Protein AF-A0AAQ3SHX8-F1 (afdb_monomer)

InterPro domains:
  IPR001898 Solute carrier family 13 [PF00939] (5-133)
  IPR030676 Citrate carrier CitT-related [PTHR42826] (2-133)

Structure (mmCIF, N/CA/C/O backbone):
data_AF-A0AAQ3SHX8-F1
#
_entry.id   AF-A0AAQ3SHX8-F1
#
loop_
_atom_site.group_PDB
_atom_site.id
_atom_site.type_symbol
_atom_site.label_atom_id
_atom_site.label_alt_id
_atom_site.label_comp_id
_atom_site.label_asym_id
_atom_site.label_entity_id
_atom_site.label_seq_id
_atom_site.pdbx_PDB_ins_code
_atom_site.Cartn_x
_atom_site.Cartn_y
_atom_site.Cartn_z
_atom_site.occupancy
_atom_site.B_iso_or_equiv
_atom_site.auth_seq_id
_atom_site.auth_comp_id
_atom_site.auth_asym_id
_atom_site.auth_atom_id
_atom_site.pdbx_PDB_model_num
ATOM 1 N N . ALA A 1 1 ? -2.550 -12.100 -2.145 1.00 46.62 1 ALA A N 1
ATOM 2 C CA . ALA A 1 1 ? -2.965 -11.030 -3.080 1.00 46.62 1 ALA A CA 1
ATOM 3 C C . ALA A 1 1 ? -1.951 -9.882 -3.131 1.00 46.62 1 ALA A C 1
ATOM 5 O O . ALA A 1 1 ? -1.575 -9.501 -4.230 1.00 46.62 1 ALA A O 1
ATOM 6 N N . SER A 1 2 ? -1.451 -9.387 -1.989 1.00 53.22 2 SER A N 1
ATOM 7 C CA . SER A 1 2 ? -0.476 -8.278 -1.918 1.00 53.22 2 SER A CA 1
ATOM 8 C C . SER A 1 2 ? 0.795 -8.484 -2.759 1.00 53.22 2 SER A C 1
ATOM 10 O O . SER A 1 2 ? 1.162 -7.595 -3.518 1.00 53.22 2 SER A O 1
ATOM 12 N N . GLY A 1 3 ? 1.417 -9.669 -2.712 1.00 58.00 3 GLY A N 1
ATOM 13 C CA . GLY A 1 3 ? 2.675 -9.933 -3.432 1.00 58.00 3 GLY A CA 1
ATOM 14 C C . GLY A 1 3 ? 2.595 -9.816 -4.962 1.00 58.00 3 GLY A C 1
ATOM 15 O O . GLY A 1 3 ? 3.540 -9.344 -5.587 1.00 58.00 3 GLY A O 1
ATOM 16 N N . ASN A 1 4 ? 1.458 -10.173 -5.570 1.00 61.22 4 ASN A N 1
ATOM 17 C CA . ASN A 1 4 ? 1.295 -10.105 -7.029 1.00 61.22 4 ASN A CA 1
ATOM 18 C C . ASN A 1 4 ? 1.123 -8.656 -7.507 1.00 61.22 4 ASN A C 1
ATOM 20 O O . ASN A 1 4 ? 1.691 -8.281 -8.528 1.00 61.22 4 ASN A O 1
ATOM 24 N N . SER A 1 5 ? 0.406 -7.821 -6.746 1.00 62.47 5 SER A N 1
ATOM 25 C CA . SER A 1 5 ? 0.270 -6.389 -7.045 1.00 62.47 5 SER A CA 1
ATOM 26 C C . SER A 1 5 ? 1.597 -5.641 -6.881 1.00 62.47 5 SER A C 1
ATOM 28 O O . SER A 1 5 ? 1.922 -4.784 -7.702 1.00 62.47 5 SER A O 1
ATOM 30 N N . SER A 1 6 ? 2.396 -6.001 -5.870 1.00 61.97 6 SER A N 1
ATOM 31 C CA . SER A 1 6 ? 3.725 -5.420 -5.636 1.00 61.97 6 SER A CA 1
ATOM 32 C C . SER A 1 6 ? 4.748 -5.774 -6.718 1.00 61.97 6 SER A C 1
ATOM 34 O O . SER A 1 6 ? 5.618 -4.962 -7.014 1.00 61.97 6 SER A O 1
ATOM 36 N N . ALA A 1 7 ? 4.649 -6.952 -7.339 1.00 62.31 7 ALA A N 1
ATOM 37 C CA . ALA A 1 7 ? 5.517 -7.343 -8.454 1.00 62.31 7 ALA A CA 1
ATOM 38 C C . ALA A 1 7 ? 5.126 -6.669 -9.787 1.00 62.31 7 ALA A C 1
ATOM 40 O O . ALA A 1 7 ? 5.984 -6.425 -10.638 1.00 62.31 7 ALA A O 1
ATOM 41 N N . LEU A 1 8 ? 3.835 -6.361 -9.965 1.00 71.31 8 LEU A N 1
ATOM 42 C CA . LEU A 1 8 ? 3.266 -5.852 -11.217 1.00 71.31 8 LEU A CA 1
ATOM 43 C C . LEU A 1 8 ? 3.704 -4.411 -11.522 1.00 71.31 8 LEU A C 1
ATOM 45 O O . LEU A 1 8 ? 3.983 -4.081 -12.676 1.00 71.31 8 LEU A O 1
ATOM 49 N N . PHE A 1 9 ? 3.808 -3.567 -10.494 1.00 73.19 9 PHE A N 1
ATOM 50 C CA . PHE A 1 9 ? 4.250 -2.182 -10.642 1.00 73.19 9 PHE A CA 1
ATOM 51 C C . PHE A 1 9 ? 5.690 -2.009 -10.178 1.00 73.19 9 PHE A C 1
ATOM 53 O O . PHE A 1 9 ? 6.046 -2.325 -9.043 1.00 73.19 9 PHE A O 1
ATOM 60 N N . LEU A 1 10 ? 6.509 -1.408 -11.039 1.00 63.75 10 LEU A N 1
ATOM 61 C CA . LEU A 1 10 ? 7.910 -1.132 -10.739 1.00 63.75 10 LEU A CA 1
ATOM 62 C C . LEU A 1 10 ? 8.087 -0.306 -9.450 1.00 63.75 10 LEU A C 1
ATOM 64 O O . LEU A 1 10 ? 9.042 -0.510 -8.714 1.00 63.75 10 LEU A O 1
ATOM 68 N N . THR A 1 11 ? 7.159 0.602 -9.150 1.00 75.31 11 THR A N 1
ATOM 69 C CA . THR A 1 11 ? 7.216 1.487 -7.976 1.00 75.31 11 THR A CA 1
ATOM 70 C C . THR A 1 11 ? 6.499 0.938 -6.743 1.00 75.31 11 THR A C 1
ATOM 72 O O . THR A 1 11 ? 6.532 1.579 -5.698 1.00 75.31 11 THR A O 1
ATOM 75 N N . ALA A 1 12 ? 5.854 -0.231 -6.822 1.00 65.38 12 ALA A N 1
ATOM 76 C CA . ALA A 1 12 ? 5.084 -0.765 -5.697 1.00 65.38 12 ALA A CA 1
ATOM 77 C C . ALA A 1 12 ? 5.941 -1.436 -4.611 1.00 65.38 12 ALA A C 1
ATOM 79 O O . ALA A 1 12 ? 5.436 -1.694 -3.520 1.00 65.38 12 ALA A O 1
ATOM 80 N N . ALA A 1 13 ? 7.217 -1.722 -4.887 1.00 74.69 13 ALA A N 1
ATOM 81 C CA . ALA A 1 13 ? 8.152 -2.283 -3.918 1.00 74.69 13 ALA A CA 1
ATOM 82 C C . ALA A 1 13 ? 9.570 -1.740 -4.146 1.00 74.69 13 ALA A C 1
ATOM 84 O O . ALA A 1 13 ? 10.037 -1.656 -5.284 1.00 74.69 13 ALA A O 1
ATOM 85 N N . ALA A 1 14 ? 10.285 -1.418 -3.063 1.00 71.00 14 ALA A N 1
ATOM 86 C CA . ALA A 1 14 ? 11.660 -0.913 -3.129 1.00 71.00 14 ALA A CA 1
ATOM 87 C C . ALA A 1 14 ? 12.618 -1.912 -3.811 1.00 71.00 14 ALA A C 1
ATOM 89 O O . ALA A 1 14 ? 13.557 -1.513 -4.500 1.00 71.00 14 ALA A O 1
ATOM 90 N N . GLN A 1 15 ? 12.341 -3.212 -3.681 1.00 76.50 15 GLN A N 1
ATOM 91 C CA . GLN A 1 15 ? 13.103 -4.293 -4.305 1.00 76.50 15 GLN A CA 1
ATOM 92 C C . GLN A 1 15 ? 13.094 -4.214 -5.844 1.00 76.50 15 GLN A C 1
ATOM 94 O O . GLN A 1 15 ? 14.102 -4.526 -6.476 1.00 76.50 15 GLN A O 1
ATOM 99 N N . ASN A 1 16 ? 11.998 -3.754 -6.457 1.00 80.62 16 ASN A N 1
ATOM 100 C CA . ASN A 1 16 ? 11.886 -3.638 -7.915 1.00 80.62 16 ASN A CA 1
ATOM 101 C C . ASN A 1 16 ? 12.804 -2.526 -8.456 1.00 80.62 16 ASN A C 1
ATOM 103 O O . ASN A 1 16 ? 13.484 -2.701 -9.468 1.00 80.62 16 ASN A O 1
ATOM 107 N N . LEU A 1 17 ? 12.881 -1.396 -7.743 1.00 78.12 17 LEU A N 1
ATOM 108 C CA . LEU A 1 17 ? 13.790 -0.291 -8.066 1.00 78.12 17 LEU A CA 1
ATOM 109 C C . LEU A 1 17 ? 15.258 -0.681 -7.851 1.00 78.12 17 LEU A C 1
ATOM 111 O O . LEU A 1 17 ? 16.111 -0.318 -8.660 1.00 78.12 17 LEU A O 1
ATOM 115 N N . LEU A 1 18 ? 15.548 -1.464 -6.807 1.00 80.75 18 LEU A N 1
ATOM 116 C CA . LEU A 1 18 ? 16.883 -2.014 -6.568 1.00 80.75 18 LEU A CA 1
ATOM 117 C C . LEU A 1 18 ? 17.330 -2.934 -7.716 1.00 80.75 18 LEU A C 1
ATOM 119 O O . LEU A 1 18 ? 18.468 -2.845 -8.168 1.00 80.75 18 LEU A O 1
ATOM 123 N N . CYS A 1 19 ? 16.428 -3.772 -8.238 1.00 80.19 19 CYS A N 1
ATOM 124 C CA . CYS A 1 19 ? 16.714 -4.642 -9.379 1.00 80.19 19 CYS A CA 1
ATOM 125 C C . CYS A 1 19 ? 17.101 -3.845 -10.637 1.00 80.19 19 CYS A C 1
ATOM 127 O O . CYS A 1 19 ? 18.063 -4.202 -11.316 1.00 80.19 19 CYS A O 1
ATOM 129 N N . LEU A 1 20 ? 16.417 -2.728 -10.915 1.00 80.25 20 LEU A N 1
ATOM 130 C CA . LEU A 1 20 ? 16.799 -1.837 -12.015 1.00 80.25 20 LEU A CA 1
ATOM 131 C C . LEU A 1 20 ? 18.171 -1.198 -11.814 1.00 80.25 20 LEU A C 1
ATOM 133 O O . LEU A 1 20 ? 18.932 -1.105 -12.773 1.00 80.25 20 LEU A O 1
ATOM 137 N N . LYS A 1 21 ? 18.492 -0.777 -10.587 1.00 77.94 21 LYS A N 1
ATOM 138 C CA . LYS A 1 21 ? 19.806 -0.206 -10.269 1.00 77.94 21 LYS A CA 1
ATOM 139 C C . LYS A 1 21 ? 20.929 -1.214 -10.497 1.00 77.94 21 LYS A C 1
ATOM 141 O O . LYS A 1 21 ? 21.910 -0.882 -11.150 1.00 77.94 21 LYS A O 1
ATOM 146 N N . LEU A 1 22 ? 20.739 -2.458 -10.061 1.00 83.69 22 LEU A N 1
ATOM 147 C CA . LEU A 1 22 ? 21.695 -3.540 -10.305 1.00 83.69 22 LEU A CA 1
ATOM 148 C C . LEU A 1 22 ? 21.829 -3.872 -11.800 1.00 83.69 22 LEU A C 1
ATOM 150 O O . LEU A 1 22 ? 22.936 -4.102 -12.279 1.00 83.69 22 LEU A O 1
ATOM 154 N N . ALA A 1 23 ? 20.724 -3.871 -12.555 1.00 80.31 23 ALA A N 1
ATOM 155 C CA . ALA A 1 23 ? 20.745 -4.077 -14.005 1.00 80.31 23 ALA A CA 1
ATOM 156 C C . ALA A 1 23 ? 21.522 -2.964 -14.738 1.00 80.31 23 ALA A C 1
ATOM 158 O O . ALA A 1 23 ? 22.269 -3.238 -15.680 1.00 80.31 23 ALA A O 1
ATOM 1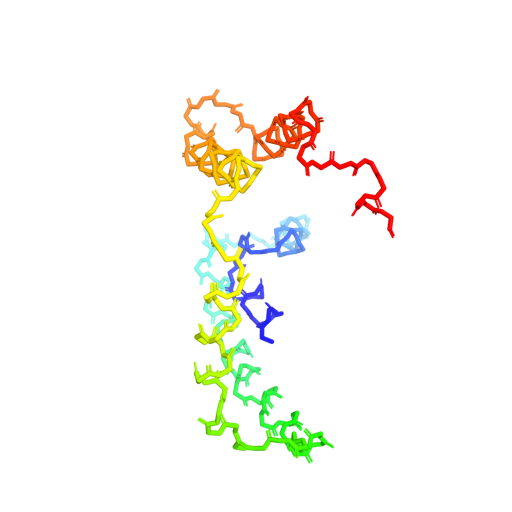59 N N . GLU A 1 24 ? 21.384 -1.718 -14.283 1.00 81.06 24 GLU A N 1
ATOM 160 C CA . GLU A 1 24 ? 22.129 -0.572 -14.805 1.00 81.06 24 GLU A CA 1
ATOM 161 C C . GLU A 1 24 ? 23.637 -0.692 -14.511 1.00 81.06 24 GLU A C 1
ATOM 163 O O . GLU A 1 24 ? 24.451 -0.441 -15.403 1.00 81.06 24 GLU A O 1
ATOM 168 N N . GLU A 1 25 ? 24.016 -1.163 -13.316 1.00 80.62 25 GLU A N 1
ATOM 169 C CA . GLU A 1 25 ? 25.416 -1.392 -12.915 1.00 80.62 25 GLU A CA 1
ATOM 170 C C . GLU A 1 25 ? 26.129 -2.462 -13.758 1.00 80.62 25 GLU A C 1
ATOM 172 O O . GLU A 1 25 ? 27.314 -2.318 -14.058 1.00 80.62 25 GLU A O 1
ATOM 177 N N . ILE A 1 26 ? 25.416 -3.501 -14.205 1.00 85.75 26 ILE A N 1
ATOM 178 C CA . ILE A 1 26 ? 25.962 -4.544 -15.098 1.00 85.75 26 ILE A CA 1
ATOM 179 C C . ILE A 1 26 ? 25.872 -4.179 -16.594 1.00 85.75 26 ILE A C 1
ATOM 181 O O . ILE A 1 26 ? 26.150 -5.014 -17.455 1.00 85.75 26 ILE A O 1
ATOM 185 N N . GLY A 1 27 ? 25.489 -2.940 -16.923 1.00 78.69 27 GLY A N 1
ATOM 186 C CA . GLY A 1 27 ? 25.479 -2.409 -18.291 1.00 78.69 27 GLY A CA 1
ATOM 187 C C . GLY A 1 27 ? 24.185 -2.635 -19.083 1.00 78.69 27 GLY A C 1
ATOM 188 O O . GLY A 1 27 ? 24.138 -2.318 -20.275 1.00 78.69 27 GLY A O 1
ATOM 189 N N . VAL A 1 28 ? 23.116 -3.137 -18.457 1.00 75.69 28 VAL A N 1
ATOM 190 C CA . VAL A 1 28 ? 21.811 -3.322 -19.109 1.00 75.69 28 VAL A CA 1
ATOM 191 C C . VAL A 1 28 ? 21.031 -2.007 -19.061 1.00 75.69 28 VAL A C 1
ATOM 193 O O . VAL A 1 28 ? 20.336 -1.694 -18.096 1.00 75.69 28 VAL A O 1
ATOM 196 N N . LYS A 1 29 ? 21.124 -1.216 -20.135 1.00 69.25 29 LYS A N 1
ATOM 197 C CA . LYS A 1 29 ? 20.347 0.024 -20.283 1.00 69.25 29 LYS A CA 1
ATOM 198 C C . LYS A 1 29 ? 18.967 -0.267 -20.859 1.00 69.25 29 LYS A C 1
ATOM 200 O O . LYS A 1 29 ? 18.807 -0.476 -22.060 1.00 69.25 29 LYS A O 1
ATOM 205 N N . ILE A 1 30 ? 17.954 -0.241 -20.001 1.00 71.38 30 ILE A N 1
ATOM 206 C CA . ILE A 1 30 ? 16.556 -0.370 -20.413 1.00 71.38 30 ILE A CA 1
ATOM 207 C C . ILE A 1 30 ? 16.033 1.026 -20.767 1.00 71.38 30 ILE A C 1
ATOM 209 O O . ILE A 1 30 ? 15.885 1.871 -19.893 1.00 71.38 30 ILE A O 1
ATOM 213 N N . GLY A 1 31 ? 15.749 1.282 -22.049 1.00 71.25 31 GLY A N 1
ATOM 214 C CA . GLY A 1 31 ? 15.331 2.613 -22.516 1.00 71.25 31 GLY A CA 1
ATOM 215 C C . GLY A 1 31 ? 14.012 3.108 -21.908 1.00 71.25 31 GLY A C 1
ATOM 216 O O . GLY A 1 31 ? 13.872 4.292 -21.627 1.00 71.25 31 GLY A O 1
ATOM 217 N N . ASN A 1 32 ? 13.055 2.208 -21.654 1.00 75.19 32 ASN A N 1
ATOM 218 C CA . ASN A 1 32 ? 11.833 2.519 -20.905 1.00 75.19 32 ASN A CA 1
ATOM 219 C C . ASN A 1 32 ? 11.613 1.463 -19.804 1.00 75.19 32 ASN A C 1
ATOM 221 O O . ASN A 1 32 ? 10.909 0.469 -20.037 1.00 75.19 32 ASN A O 1
ATOM 225 N N . PRO A 1 33 ? 12.252 1.633 -18.629 1.00 75.62 33 PRO A N 1
ATOM 226 C CA . PRO A 1 33 ? 12.257 0.641 -17.554 1.00 75.62 33 PRO A CA 1
ATOM 227 C C . PRO A 1 33 ? 10.853 0.314 -17.061 1.00 75.62 33 PRO A C 1
ATOM 229 O O . PRO A 1 33 ? 10.533 -0.843 -16.818 1.00 75.62 33 PRO A O 1
ATOM 232 N N . TRP A 1 34 ? 9.990 1.327 -16.993 1.00 71.44 34 TRP A N 1
ATOM 233 C CA . TRP A 1 34 ? 8.642 1.206 -16.455 1.00 71.44 34 TRP A CA 1
ATOM 234 C C . TRP A 1 34 ? 7.737 0.356 -17.356 1.00 71.44 34 TRP A C 1
ATOM 236 O O . TRP A 1 34 ? 7.120 -0.605 -16.901 1.00 71.44 34 TRP A O 1
ATOM 246 N N . ILE A 1 35 ? 7.710 0.653 -18.660 1.00 76.44 35 ILE A N 1
ATOM 247 C CA . ILE A 1 35 ? 6.887 -0.089 -19.628 1.00 76.44 35 ILE A CA 1
ATOM 248 C C . ILE A 1 35 ? 7.441 -1.493 -19.874 1.00 76.44 35 ILE A C 1
ATOM 250 O O . ILE A 1 35 ? 6.671 -2.441 -20.028 1.00 76.44 35 ILE A O 1
ATOM 254 N N . THR A 1 36 ? 8.766 -1.642 -19.900 1.00 79.19 36 THR A N 1
ATOM 255 C CA . THR A 1 36 ? 9.409 -2.955 -20.057 1.00 79.19 36 THR A CA 1
ATOM 256 C C . THR A 1 36 ? 9.097 -3.850 -18.864 1.00 79.19 36 THR A C 1
ATOM 258 O O . THR A 1 36 ? 8.667 -4.986 -19.055 1.00 79.19 36 THR A O 1
ATOM 261 N N . TRP A 1 37 ? 9.226 -3.317 -17.645 1.00 80.69 37 TRP A N 1
ATOM 262 C CA . TRP A 1 37 ? 8.887 -4.039 -16.425 1.00 80.69 37 TRP A CA 1
ATOM 263 C C . TR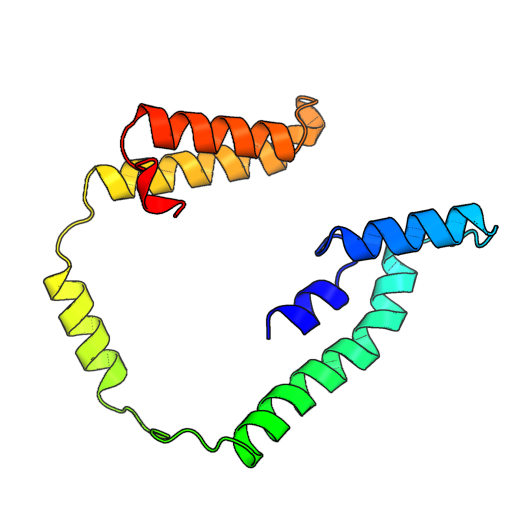P A 1 37 ? 7.419 -4.442 -16.408 1.00 80.69 37 TRP A C 1
ATOM 265 O O . TRP A 1 37 ? 7.121 -5.616 -16.232 1.00 80.69 37 TRP A O 1
ATOM 275 N N . LEU A 1 38 ? 6.497 -3.512 -16.674 1.00 78.75 38 LEU A N 1
ATOM 276 C CA . LEU A 1 38 ? 5.066 -3.812 -16.668 1.00 78.75 38 LEU A CA 1
ATOM 277 C C . LEU A 1 38 ? 4.693 -4.881 -17.709 1.00 78.75 38 LEU A C 1
ATOM 279 O O . LEU A 1 38 ? 3.927 -5.794 -17.406 1.00 78.75 38 LEU A O 1
ATOM 283 N N . LYS A 1 39 ? 5.261 -4.834 -18.920 1.00 78.25 39 LYS A N 1
ATOM 284 C CA . LYS A 1 39 ? 5.016 -5.866 -19.944 1.00 78.25 39 LYS A CA 1
ATOM 285 C C . LYS A 1 39 ? 5.482 -7.248 -19.493 1.00 78.25 39 LYS A C 1
ATOM 287 O O . LYS A 1 39 ? 4.743 -8.212 -19.663 1.00 78.25 39 LYS A O 1
ATOM 292 N N . VAL A 1 40 ? 6.673 -7.340 -18.905 1.00 80.38 40 VAL A N 1
ATOM 293 C CA . VAL A 1 40 ? 7.261 -8.623 -18.492 1.00 80.38 40 VAL A CA 1
ATOM 294 C C . VAL A 1 40 ? 6.631 -9.142 -17.200 1.00 80.38 40 VAL A C 1
ATOM 296 O O . VAL A 1 40 ? 6.369 -10.334 -17.099 1.00 80.38 40 VAL A O 1
ATOM 299 N N . ALA A 1 41 ? 6.348 -8.264 -16.238 1.00 77.31 41 ALA A N 1
ATOM 300 C CA . ALA A 1 41 ? 5.794 -8.613 -14.933 1.00 77.31 41 ALA A CA 1
ATOM 301 C C . ALA A 1 41 ? 4.279 -8.859 -14.966 1.00 77.31 41 ALA A C 1
ATOM 303 O O . ALA A 1 41 ? 3.779 -9.635 -14.155 1.00 77.31 41 ALA A O 1
ATOM 304 N N . SER A 1 42 ? 3.538 -8.258 -15.907 1.00 77.81 42 SER A N 1
ATOM 305 C CA . SER A 1 42 ? 2.081 -8.443 -16.007 1.00 77.81 42 SER A CA 1
ATOM 306 C C . SER A 1 42 ? 1.682 -9.899 -16.239 1.00 77.81 42 SER A C 1
ATOM 308 O O . SER A 1 42 ? 0.768 -10.386 -15.581 1.00 77.81 42 SER A O 1
ATOM 310 N N . LEU A 1 43 ? 2.386 -10.618 -17.117 1.00 79.19 43 LEU A N 1
ATOM 311 C CA . LEU A 1 43 ? 2.080 -12.010 -17.443 1.00 79.19 43 LEU A CA 1
ATOM 312 C C . LEU A 1 43 ? 2.218 -12.954 -16.223 1.00 79.19 43 LEU A C 1
ATOM 314 O O . LEU A 1 43 ? 1.228 -13.595 -15.866 1.00 79.19 43 LEU A O 1
ATOM 318 N N . PRO A 1 44 ? 3.371 -13.032 -15.526 1.00 78.19 44 PRO A N 1
ATOM 319 C CA . PRO A 1 44 ? 3.510 -13.868 -14.337 1.00 78.19 44 PRO A CA 1
ATOM 320 C C . PRO A 1 44 ? 2.665 -13.368 -13.160 1.00 78.19 44 PRO A C 1
ATOM 322 O O . PRO A 1 44 ? 2.139 -14.195 -12.418 1.00 78.19 44 PRO A O 1
ATOM 325 N N . ALA A 1 45 ? 2.469 -12.054 -12.997 1.00 76.19 45 ALA A N 1
ATOM 326 C CA . ALA A 1 45 ? 1.625 -11.523 -11.927 1.00 76.19 45 ALA A CA 1
ATOM 327 C C . ALA A 1 45 ? 0.147 -11.890 -12.121 1.00 76.19 45 ALA A C 1
ATOM 329 O O . ALA A 1 45 ? -0.523 -12.230 -11.148 1.00 76.19 45 ALA A O 1
ATOM 330 N N . LEU A 1 46 ? -0.359 -11.876 -13.358 1.00 77.62 46 LEU A N 1
ATOM 331 C CA . LEU A 1 46 ? -1.745 -12.237 -13.669 1.00 77.62 46 LEU A CA 1
ATOM 332 C C . LEU A 1 46 ? -1.977 -13.749 -13.543 1.00 77.62 46 LEU A C 1
ATOM 334 O O . LEU A 1 46 ? -2.988 -14.175 -12.984 1.00 77.62 46 LEU A O 1
ATOM 338 N N . VAL A 1 47 ? -1.001 -14.560 -13.965 1.00 81.81 47 VAL A N 1
ATOM 339 C CA . VAL A 1 47 ? -1.010 -16.011 -13.719 1.00 81.81 47 VAL A CA 1
ATOM 340 C C . VAL A 1 47 ? -0.972 -16.298 -12.216 1.00 81.81 47 VAL A C 1
ATOM 342 O O . VAL A 1 47 ? -1.801 -17.059 -11.723 1.00 81.81 47 VAL A O 1
ATOM 345 N N . GLY A 1 48 ? -0.086 -15.646 -11.460 1.00 77.06 48 GLY A N 1
ATOM 346 C CA . GLY A 1 48 ? -0.025 -15.764 -10.002 1.00 77.06 48 GLY A CA 1
ATOM 347 C C . GLY A 1 48 ? -1.322 -15.318 -9.326 1.00 77.06 48 GLY A C 1
ATOM 348 O O . GLY A 1 48 ? -1.799 -15.978 -8.407 1.00 77.06 48 GLY A O 1
ATOM 349 N N . LEU A 1 49 ? -1.954 -14.248 -9.808 1.00 75.31 49 LEU A N 1
ATOM 350 C CA . LEU A 1 49 ? -3.218 -13.748 -9.268 1.00 75.31 49 LEU A CA 1
ATOM 351 C C . LEU A 1 49 ? -4.362 -14.761 -9.404 1.00 75.31 49 LEU A C 1
ATOM 353 O O . LEU A 1 49 ? -5.209 -14.804 -8.519 1.00 75.31 49 LEU A O 1
ATOM 357 N N . LEU A 1 50 ? -4.373 -15.591 -10.450 1.00 77.19 50 LEU A N 1
ATOM 358 C CA . LEU A 1 50 ? -5.373 -16.651 -10.629 1.00 77.19 50 LEU A CA 1
ATOM 359 C C . LEU A 1 50 ? -4.974 -17.966 -9.943 1.00 77.19 50 LEU A C 1
ATOM 361 O O . LEU A 1 50 ? -5.807 -18.623 -9.318 1.00 77.19 50 LEU A O 1
ATOM 365 N N . VAL A 1 51 ? -3.698 -18.345 -10.018 1.00 80.00 51 VAL A N 1
ATOM 366 C CA . VAL A 1 51 ? -3.201 -19.628 -9.499 1.00 80.00 51 VAL A CA 1
ATOM 367 C C . VAL A 1 51 ? -3.107 -19.626 -7.973 1.00 80.00 51 VAL A C 1
ATOM 369 O O . VAL A 1 51 ? -3.484 -20.614 -7.345 1.00 80.00 51 VAL A O 1
ATOM 372 N N . THR A 1 52 ? -2.662 -18.530 -7.349 1.00 76.31 52 THR A N 1
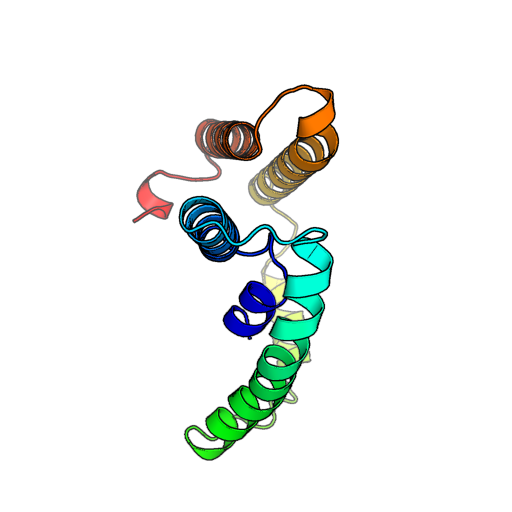ATOM 373 C CA . THR A 1 52 ? -2.542 -18.433 -5.885 1.00 76.31 52 THR A CA 1
ATOM 374 C C . THR A 1 52 ? -3.874 -18.661 -5.152 1.00 76.31 52 THR A C 1
ATOM 376 O O . THR A 1 52 ? -3.891 -19.514 -4.265 1.00 76.31 52 THR A O 1
ATOM 379 N N . PRO A 1 53 ? -4.996 -17.980 -5.475 1.00 72.00 53 PRO A N 1
ATOM 380 C CA . PRO A 1 53 ? -6.267 -18.239 -4.798 1.00 72.00 53 PRO A CA 1
ATOM 381 C C . PRO A 1 53 ? -6.822 -19.630 -5.119 1.00 72.00 53 PRO A C 1
ATOM 383 O O . PRO A 1 53 ? -7.382 -20.262 -4.229 1.00 72.00 53 PRO A O 1
ATOM 386 N N . TYR A 1 54 ? -6.625 -20.145 -6.339 1.00 74.31 54 TYR A N 1
ATOM 387 C CA . TYR A 1 54 ? -7.072 -21.492 -6.708 1.00 74.31 54 TYR A CA 1
ATOM 388 C C . TYR A 1 54 ? -6.337 -22.590 -5.921 1.00 74.31 54 TYR A C 1
ATOM 390 O O . TYR A 1 54 ? -6.964 -23.511 -5.397 1.00 74.31 54 TYR A O 1
ATOM 398 N N . LEU A 1 55 ? -5.011 -22.479 -5.790 1.00 76.31 55 LEU A N 1
ATOM 399 C CA . LEU A 1 55 ? -4.209 -23.404 -4.989 1.00 76.31 55 LEU A CA 1
ATOM 400 C C . LEU A 1 55 ? -4.536 -23.292 -3.501 1.00 76.31 55 LEU A C 1
ATOM 402 O O . LEU A 1 55 ? -4.712 -24.320 -2.851 1.00 76.31 55 LEU A O 1
ATOM 406 N N . LEU A 1 56 ? -4.675 -22.070 -2.973 1.00 74.50 56 LEU A N 1
ATOM 407 C CA . LEU A 1 56 ? -5.084 -21.858 -1.582 1.00 74.50 56 LEU A CA 1
ATOM 408 C C . LEU A 1 56 ? -6.455 -22.473 -1.305 1.00 74.50 56 LEU A C 1
ATOM 410 O O . LEU A 1 56 ? -6.593 -23.196 -0.328 1.00 74.50 56 LEU A O 1
ATOM 414 N N . TYR A 1 57 ? -7.432 -22.280 -2.193 1.00 69.88 57 TYR A N 1
ATOM 415 C CA . TYR A 1 57 ? -8.765 -22.870 -2.052 1.00 69.88 57 TYR A CA 1
ATOM 416 C C . TYR A 1 57 ? -8.743 -24.406 -2.069 1.00 69.88 57 TYR A C 1
ATOM 418 O O . TYR A 1 57 ? -9.576 -25.049 -1.433 1.00 69.88 57 TYR A O 1
ATOM 426 N N . LYS A 1 58 ? -7.802 -25.011 -2.804 1.00 70.62 58 LYS A N 1
ATOM 427 C CA . LYS A 1 58 ? -7.685 -26.469 -2.920 1.00 70.62 58 LYS A CA 1
ATOM 428 C C . LYS A 1 58 ? -6.911 -27.109 -1.763 1.00 70.62 58 LYS A C 1
ATOM 430 O O . LYS A 1 58 ? -7.265 -28.212 -1.360 1.00 70.62 58 LYS A O 1
ATOM 435 N N . ILE A 1 59 ? -5.862 -26.454 -1.260 1.00 75.50 59 ILE A N 1
ATOM 436 C CA . ILE A 1 59 ? -5.003 -26.965 -0.174 1.00 75.50 59 ILE A CA 1
ATOM 437 C C . ILE A 1 59 ? -5.607 -26.644 1.197 1.00 75.50 59 ILE A C 1
ATOM 439 O O . ILE A 1 59 ? -5.611 -27.495 2.082 1.00 75.50 59 ILE A O 1
ATOM 443 N N . PHE A 1 60 ? -6.151 -25.438 1.350 1.00 61.25 60 PHE A N 1
ATOM 444 C CA . PHE A 1 60 ? -6.817 -24.953 2.555 1.00 61.25 60 PHE A CA 1
ATOM 445 C C . PHE A 1 60 ? -8.248 -24.547 2.200 1.00 61.25 60 PHE A C 1
ATOM 447 O O . PHE A 1 60 ? -8.544 -23.350 2.112 1.00 61.25 60 PHE A O 1
ATOM 454 N N . PRO A 1 61 ? -9.145 -25.515 1.929 1.00 60.84 61 PRO A N 1
ATOM 455 C CA . PRO A 1 61 ? -10.540 -25.192 1.686 1.00 60.84 61 PRO A CA 1
ATOM 456 C C . PRO A 1 61 ? -11.065 -24.393 2.888 1.00 60.84 61 PRO A C 1
ATOM 458 O O . PRO A 1 61 ? -10.975 -24.883 4.013 1.00 60.84 61 PRO A O 1
ATOM 461 N N . PRO A 1 62 ? -11.568 -23.163 2.678 1.00 58.16 62 PRO A N 1
ATOM 462 C CA . PRO A 1 62 ? -12.035 -22.331 3.775 1.00 58.16 62 PRO A CA 1
ATOM 463 C C . PRO A 1 62 ? 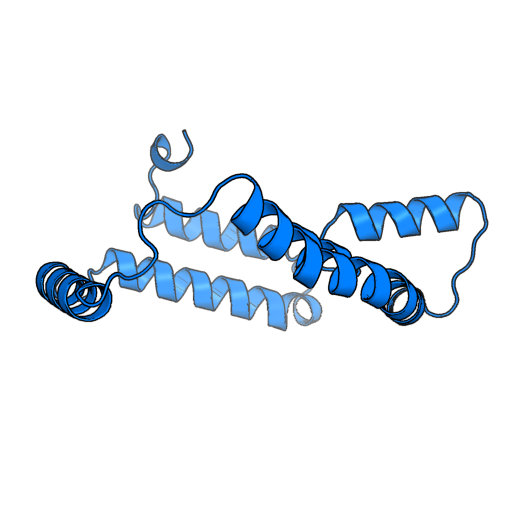-13.161 -23.054 4.515 1.00 58.16 62 PRO A C 1
ATOM 465 O O . PRO A 1 62 ? -14.089 -23.573 3.889 1.00 58.16 62 PRO A O 1
ATOM 468 N N . GLU A 1 63 ? -13.051 -23.096 5.842 1.00 55.91 63 GLU A N 1
ATOM 469 C CA . GLU A 1 63 ? -13.968 -23.801 6.748 1.00 55.91 63 GLU A CA 1
ATOM 470 C C . GLU A 1 63 ? -15.386 -23.204 6.724 1.00 55.91 63 GLU A C 1
ATOM 472 O O . GLU A 1 63 ? -16.365 -23.902 6.973 1.00 55.91 63 GLU A O 1
ATOM 477 N N . ILE A 1 64 ? -15.511 -21.927 6.343 1.00 55.00 64 ILE A N 1
ATOM 478 C CA . ILE A 1 64 ? -16.777 -21.207 6.193 1.00 55.00 64 ILE A CA 1
ATOM 479 C C . ILE A 1 64 ? -16.852 -20.681 4.755 1.00 55.00 64 ILE A C 1
ATOM 481 O O . ILE A 1 64 ? -16.150 -19.740 4.386 1.00 55.00 64 ILE A O 1
ATOM 485 N N . LYS A 1 65 ? -17.665 -21.333 3.919 1.00 54.22 65 LYS A N 1
ATOM 486 C CA . LYS A 1 65 ? -17.856 -20.981 2.495 1.00 54.22 65 LYS A CA 1
ATOM 487 C C . LYS A 1 65 ? -19.050 -20.063 2.248 1.00 54.22 65 LYS A C 1
ATOM 489 O O . LYS A 1 65 ? -19.114 -19.441 1.196 1.00 54.22 65 LYS A O 1
ATOM 494 N N . ASP A 1 66 ? -19.940 -19.963 3.226 1.00 50.00 66 ASP A N 1
ATOM 495 C CA . ASP A 1 66 ? -21.105 -19.095 3.213 1.00 50.00 66 ASP A CA 1
ATOM 496 C C . ASP A 1 66 ? -21.274 -18.510 4.613 1.00 50.00 66 ASP A C 1
ATOM 498 O O . ASP A 1 66 ? -21.486 -19.235 5.584 1.00 50.00 66 ASP A O 1
ATOM 502 N N . THR A 1 67 ? -21.175 -17.187 4.707 1.00 52.84 67 THR A N 1
ATOM 503 C CA . THR A 1 67 ? -21.531 -16.432 5.910 1.00 52.84 67 THR A CA 1
ATOM 504 C C . THR A 1 67 ? -22.691 -15.507 5.534 1.00 52.84 67 THR A C 1
ATOM 506 O O . THR A 1 67 ? -22.482 -14.304 5.372 1.00 52.84 67 THR A O 1
ATOM 509 N N . PRO A 1 68 ? -23.913 -16.035 5.331 1.00 56.84 68 PRO A N 1
ATOM 510 C CA . PRO A 1 68 ? -25.075 -15.225 4.952 1.00 56.84 68 PRO A CA 1
ATOM 511 C C . PRO A 1 68 ? -25.392 -14.142 5.997 1.00 56.84 68 PRO A C 1
ATOM 513 O O . PRO A 1 68 ? -25.898 -13.078 5.652 1.00 56.84 68 PRO A O 1
ATOM 516 N N . ASP A 1 69 ? -24.992 -14.363 7.253 1.00 55.25 69 ASP A N 1
ATOM 517 C CA . ASP A 1 69 ? -25.093 -13.390 8.342 1.00 55.25 69 ASP A CA 1
ATOM 518 C C . ASP A 1 69 ? -23.921 -12.400 8.423 1.00 55.25 69 ASP A C 1
ATOM 520 O O . ASP A 1 69 ? -23.964 -11.494 9.249 1.00 55.25 69 ASP A O 1
ATOM 524 N N . ALA A 1 70 ? -22.874 -12.500 7.594 1.00 60.66 70 ALA A N 1
ATOM 525 C CA . ALA A 1 70 ? -21.756 -11.548 7.609 1.00 60.66 70 ALA A CA 1
ATOM 526 C C . ALA A 1 70 ? -22.183 -10.085 7.396 1.00 60.66 70 ALA A C 1
ATOM 528 O O . ALA A 1 70 ? -21.727 -9.239 8.167 1.00 60.66 70 ALA A O 1
ATOM 529 N N . PRO A 1 71 ? -23.057 -9.743 6.427 1.00 62.53 71 PRO A N 1
ATOM 530 C CA . PRO A 1 71 ? -23.532 -8.368 6.296 1.00 62.53 71 PRO A CA 1
ATOM 531 C C . PRO A 1 71 ? -24.381 -7.926 7.498 1.00 62.53 71 PRO A C 1
ATOM 533 O O . PRO A 1 71 ? -24.256 -6.785 7.940 1.00 62.53 71 PRO A O 1
ATOM 536 N N . ALA A 1 72 ? -25.188 -8.820 8.082 1.00 64.94 72 ALA A N 1
ATOM 537 C CA . ALA A 1 72 ? -26.005 -8.515 9.259 1.00 64.94 72 ALA A CA 1
ATOM 538 C C . ALA A 1 72 ? -25.152 -8.322 10.530 1.00 64.94 72 ALA A C 1
ATOM 540 O O . ALA A 1 72 ? -25.359 -7.369 11.282 1.00 64.94 72 ALA A O 1
ATOM 541 N N . LEU A 1 73 ? -24.143 -9.171 10.735 1.00 63.47 73 LEU A N 1
ATOM 542 C CA . LEU A 1 73 ? -23.159 -9.078 11.815 1.00 63.47 73 LEU A CA 1
ATOM 543 C C . LEU A 1 73 ? -22.241 -7.865 11.655 1.00 63.47 73 LEU A C 1
ATOM 545 O O . LEU A 1 73 ? -21.925 -7.218 12.653 1.00 63.47 73 LEU A O 1
ATOM 549 N N . ALA A 1 74 ? -21.835 -7.524 10.429 1.00 66.88 74 ALA A N 1
ATOM 550 C CA . ALA A 1 74 ? -21.071 -6.312 10.150 1.00 66.88 74 ALA A CA 1
ATOM 551 C C . ALA A 1 74 ? -21.905 -5.060 10.443 1.00 66.88 74 ALA A C 1
ATOM 553 O O . ALA A 1 74 ? -21.407 -4.155 11.104 1.00 66.88 74 ALA A O 1
ATOM 554 N N . ALA A 1 75 ? -23.184 -5.033 10.047 1.00 68.69 75 ALA A N 1
ATOM 555 C CA . ALA A 1 75 ? -24.097 -3.931 10.349 1.00 68.69 75 ALA A CA 1
ATOM 556 C C . ALA A 1 75 ? -24.372 -3.784 11.857 1.00 68.69 75 ALA A C 1
ATOM 558 O O . ALA A 1 75 ? -24.431 -2.663 12.365 1.00 68.69 75 ALA A O 1
ATOM 559 N N . GLN A 1 76 ? -24.499 -4.896 12.591 1.00 72.50 76 GLN A N 1
ATOM 560 C CA . GLN A 1 76 ? -24.605 -4.866 14.054 1.00 72.50 76 GLN A CA 1
ATOM 561 C C . GLN A 1 76 ? -23.310 -4.381 14.712 1.00 72.50 76 GLN A C 1
ATOM 563 O O . GLN A 1 76 ? -23.368 -3.530 15.596 1.00 72.50 76 GLN A O 1
ATOM 568 N N . LYS A 1 77 ? -22.139 -4.852 14.262 1.00 69.38 77 LYS A N 1
ATOM 569 C CA . LYS A 1 77 ? -20.843 -4.360 14.754 1.00 69.38 77 LYS A CA 1
ATOM 570 C C . LYS A 1 77 ? -20.645 -2.874 14.456 1.00 69.38 77 LYS A C 1
ATOM 572 O O . LYS A 1 77 ? -20.255 -2.155 15.363 1.00 69.38 77 LYS A O 1
ATOM 577 N N . LEU A 1 78 ? -21.009 -2.397 13.264 1.00 70.06 78 LEU A N 1
ATOM 578 C CA . LEU A 1 78 ? -20.996 -0.971 12.911 1.00 70.06 78 LEU A CA 1
ATOM 579 C C . LEU A 1 78 ? -21.903 -0.143 13.828 1.00 70.06 78 LEU A C 1
ATOM 581 O O . LEU A 1 78 ? -21.499 0.914 14.299 1.00 70.06 78 LEU A O 1
ATOM 585 N N . LYS A 1 79 ? -23.112 -0.637 14.129 1.00 71.12 79 LYS A N 1
ATOM 586 C CA . LYS A 1 79 ? -24.008 0.011 15.100 1.00 71.12 79 LYS A CA 1
ATOM 587 C C . LYS A 1 79 ? -23.418 0.047 16.510 1.00 71.12 79 LYS A C 1
ATOM 589 O O . LYS A 1 79 ? -23.594 1.044 17.201 1.00 71.12 79 LYS A O 1
ATOM 594 N N . ASN A 1 80 ? -22.729 -1.015 16.921 1.00 70.50 80 ASN A N 1
ATOM 595 C CA . ASN A 1 80 ? -22.123 -1.120 18.248 1.00 70.50 80 ASN A CA 1
ATOM 596 C C . ASN A 1 80 ? -20.831 -0.299 18.387 1.00 70.50 80 ASN A C 1
ATOM 598 O O . ASN A 1 80 ? -20.513 0.110 19.498 1.00 70.50 80 ASN A O 1
ATOM 602 N N . MET A 1 81 ? -20.101 -0.045 17.293 1.00 70.88 81 MET A N 1
ATOM 603 C CA . MET A 1 81 ? -18.910 0.818 17.291 1.00 70.88 81 MET A CA 1
ATOM 604 C C . MET A 1 81 ? -19.251 2.285 17.592 1.00 70.88 81 MET A C 1
ATOM 606 O O . MET A 1 81 ? -18.417 3.001 18.136 1.00 70.88 81 MET A O 1
ATOM 610 N N . GLY A 1 82 ? -20.492 2.712 17.335 1.00 70.94 82 GLY A N 1
ATOM 611 C CA . GLY A 1 82 ? -20.961 4.044 17.708 1.00 70.94 82 GLY A CA 1
ATOM 612 C C . GLY A 1 82 ? -20.390 5.166 16.827 1.00 70.94 82 GLY A C 1
ATOM 613 O O . GLY A 1 82 ? -19.883 4.908 15.735 1.00 70.94 82 GLY A O 1
ATOM 614 N N . PRO A 1 83 ? -20.555 6.437 17.234 1.00 74.06 83 PRO A N 1
ATOM 615 C CA . PRO A 1 83 ? -20.076 7.581 16.466 1.00 74.06 83 PRO A CA 1
ATOM 616 C C . PRO A 1 83 ? -18.545 7.649 16.448 1.00 74.06 83 PRO A C 1
ATOM 618 O O . PRO A 1 83 ? -17.895 7.337 17.443 1.00 74.06 83 PRO A O 1
ATOM 621 N N . VAL A 1 84 ? -18.000 8.129 15.325 1.00 75.69 84 VAL A N 1
ATOM 622 C CA . VAL A 1 84 ? -16.555 8.294 15.112 1.00 75.69 84 VAL A CA 1
ATOM 623 C C . VAL A 1 84 ? -15.948 9.114 16.248 1.00 75.69 84 VAL A C 1
ATOM 625 O O . VAL A 1 84 ? -16.377 10.237 16.536 1.00 75.69 84 VAL A O 1
ATOM 628 N N . THR A 1 85 ? -14.949 8.540 16.902 1.00 80.44 85 THR A N 1
ATOM 629 C CA . THR A 1 85 ? -14.260 9.144 18.037 1.00 80.44 85 THR A CA 1
ATOM 630 C C . THR A 1 85 ? -13.319 10.258 17.578 1.00 80.44 85 THR A C 1
ATOM 632 O O . THR A 1 85 ? -12.889 10.328 16.425 1.00 80.44 85 THR A O 1
ATOM 635 N N . ARG A 1 86 ? -12.956 11.159 18.497 1.00 77.25 86 ARG A N 1
ATOM 636 C CA . ARG A 1 86 ? -12.032 12.267 18.202 1.00 77.25 86 ARG A CA 1
ATOM 637 C C . ARG A 1 86 ? -10.671 11.773 17.691 1.00 77.25 86 ARG A C 1
ATOM 639 O O . ARG A 1 86 ? -10.072 12.429 16.847 1.00 77.25 86 ARG A O 1
ATOM 646 N N . ASN A 1 87 ? -10.214 10.616 18.167 1.00 78.06 87 ASN A N 1
ATOM 647 C CA . ASN A 1 87 ? -8.939 10.025 17.763 1.00 78.06 87 ASN A CA 1
ATOM 648 C C . ASN A 1 87 ? -9.000 9.459 16.336 1.00 78.06 87 ASN A C 1
ATOM 650 O O . ASN A 1 87 ? -8.045 9.618 15.582 1.00 78.06 87 ASN A O 1
ATOM 654 N N . GLU A 1 88 ? -10.132 8.872 15.934 1.00 79.94 88 GLU A N 1
ATOM 655 C CA . GLU A 1 88 ? -10.347 8.414 14.553 1.00 79.94 88 GLU A CA 1
ATOM 656 C C . GLU A 1 88 ? -10.371 9.590 13.568 1.00 79.94 88 GLU A C 1
ATOM 658 O O . GLU A 1 88 ? -9.783 9.499 12.492 1.00 79.94 88 GLU A O 1
ATOM 663 N N . TRP A 1 89 ? -10.961 10.727 13.952 1.00 83.56 89 TRP A N 1
ATOM 664 C CA . TRP A 1 89 ? -10.896 11.953 13.148 1.00 83.56 89 TRP A CA 1
ATOM 665 C C . TRP A 1 89 ? -9.464 12.460 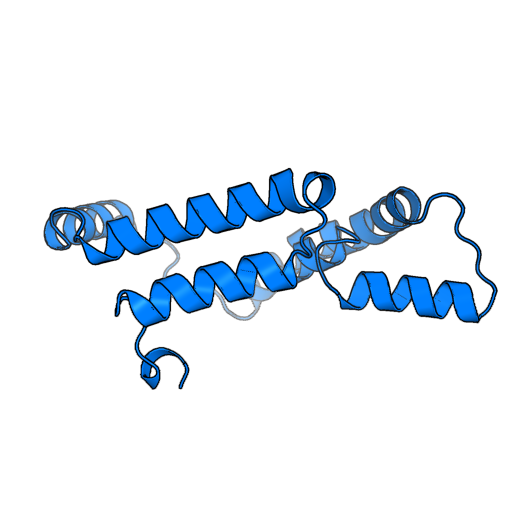12.965 1.00 83.56 89 TRP A C 1
ATOM 667 O O . TRP A 1 89 ? -9.056 12.745 11.843 1.00 83.56 89 TRP A O 1
ATOM 677 N N . ILE A 1 90 ? -8.675 12.497 14.042 1.00 82.75 90 ILE A N 1
ATOM 678 C CA . ILE A 1 90 ? -7.262 12.900 13.980 1.00 82.75 90 ILE A CA 1
ATOM 679 C C . ILE A 1 90 ? -6.449 11.942 13.092 1.00 82.75 90 ILE A C 1
ATOM 681 O O . ILE A 1 90 ? -5.574 12.382 12.340 1.00 82.75 90 ILE A O 1
ATOM 685 N N . MET A 1 91 ? -6.738 10.638 13.146 1.00 82.06 91 MET A N 1
ATOM 686 C CA . MET A 1 91 ? -6.095 9.642 12.288 1.00 82.06 91 MET A CA 1
ATOM 687 C C . MET A 1 91 ? -6.414 9.887 10.807 1.00 82.06 91 MET A C 1
ATOM 689 O O . MET A 1 91 ? -5.498 9.900 9.981 1.00 82.06 91 MET A O 1
ATOM 693 N N . ILE A 1 92 ? -7.687 10.126 10.475 1.00 84.69 92 ILE A N 1
ATOM 694 C CA . ILE A 1 92 ? -8.127 10.423 9.104 1.00 84.69 92 ILE A CA 1
ATOM 695 C C . ILE A 1 92 ? -7.472 11.712 8.596 1.00 84.69 92 ILE A C 1
ATOM 697 O O . ILE A 1 92 ? -6.912 11.714 7.498 1.00 84.69 92 ILE A O 1
ATOM 701 N N . ASP A 1 93 ? -7.477 12.777 9.399 1.00 86.12 93 ASP A N 1
ATOM 702 C CA . ASP A 1 93 ? -6.866 14.060 9.037 1.00 86.12 93 ASP A CA 1
ATOM 703 C C . ASP A 1 93 ? -5.364 13.912 8.774 1.00 86.12 93 ASP A C 1
ATOM 705 O O . ASP A 1 93 ? -4.843 14.417 7.775 1.00 86.12 93 ASP A O 1
ATOM 709 N N . THR A 1 94 ? -4.661 13.160 9.624 1.00 84.88 94 THR A N 1
ATOM 710 C CA . THR A 1 94 ? -3.219 12.942 9.456 1.00 84.88 94 THR A CA 1
ATOM 711 C C . THR A 1 94 ? -2.913 12.095 8.220 1.00 84.88 94 THR A C 1
ATOM 713 O O . THR A 1 94 ? -1.944 12.362 7.507 1.00 84.88 94 THR A O 1
ATOM 716 N N . MET A 1 95 ? -3.758 11.109 7.915 1.00 81.25 95 MET A N 1
ATOM 717 C CA . MET A 1 95 ? -3.633 10.293 6.707 1.00 81.25 95 MET A CA 1
ATOM 718 C C . MET A 1 95 ? -3.882 11.116 5.436 1.00 81.25 95 MET A C 1
ATOM 720 O O . MET A 1 95 ? -3.120 11.005 4.474 1.00 81.25 95 MET A O 1
ATOM 724 N N . LEU A 1 96 ? -4.892 11.990 5.432 1.00 86.44 96 LEU A N 1
ATOM 725 C CA . LEU A 1 96 ? -5.154 12.910 4.321 1.00 86.44 96 LEU A CA 1
ATOM 726 C C . LEU A 1 96 ? -4.002 13.898 4.112 1.00 86.44 96 LEU A C 1
ATOM 728 O O . LEU A 1 96 ? -3.615 14.161 2.969 1.00 86.44 96 LEU A O 1
ATOM 732 N N . LEU A 1 97 ? -3.422 14.408 5.200 1.00 84.88 97 LEU A N 1
ATOM 733 C CA . LEU A 1 97 ? -2.253 15.279 5.148 1.00 84.88 97 LEU A CA 1
ATOM 734 C C . LEU A 1 97 ? -1.048 14.539 4.555 1.00 84.88 97 LEU A C 1
ATOM 736 O O . LEU A 1 97 ? -0.422 15.056 3.632 1.00 84.88 97 LEU A O 1
ATOM 740 N N . ALA A 1 98 ? -0.764 13.314 5.004 1.00 81.38 98 ALA A N 1
ATOM 741 C CA . ALA A 1 98 ? 0.329 12.499 4.468 1.00 81.38 98 ALA A CA 1
ATOM 742 C C . ALA A 1 98 ? 0.160 12.207 2.966 1.00 81.38 98 ALA A C 1
ATOM 744 O O . ALA A 1 98 ? 1.110 12.362 2.198 1.00 81.38 98 ALA A O 1
ATOM 745 N N . VAL A 1 99 ? -1.055 11.863 2.523 1.00 81.62 99 VAL A N 1
ATOM 746 C CA . VAL A 1 99 ? -1.362 11.641 1.098 1.00 81.62 99 VAL A CA 1
ATOM 747 C C . VAL A 1 99 ? -1.206 12.924 0.288 1.00 81.62 99 VAL A C 1
ATOM 749 O O . VAL A 1 99 ? -0.624 12.900 -0.796 1.00 81.62 99 VAL A O 1
ATOM 752 N N . SER A 1 100 ? -1.661 14.056 0.821 1.00 83.69 100 SER A N 1
ATOM 753 C CA . SER A 1 100 ? -1.482 15.357 0.174 1.00 83.69 100 SER A CA 1
ATOM 754 C C . SER A 1 100 ? 0.004 15.690 0.028 1.00 83.69 100 SER A C 1
ATOM 756 O O . SER A 1 100 ? 0.451 16.044 -1.060 1.00 83.69 100 SER A O 1
ATOM 758 N N . LEU A 1 101 ? 0.799 15.495 1.084 1.00 79.25 101 LEU A N 1
ATOM 759 C CA . LEU A 1 101 ? 2.252 15.676 1.041 1.00 79.25 101 LEU A CA 1
ATOM 760 C C . LEU A 1 101 ? 2.945 14.689 0.097 1.00 79.25 101 LEU A C 1
ATOM 762 O O . LEU A 1 101 ? 3.989 15.030 -0.442 1.00 79.25 101 LEU A O 1
ATOM 766 N N . TRP A 1 102 ? 2.396 13.499 -0.145 1.00 76.75 102 TRP A N 1
ATOM 767 C CA . TRP A 1 102 ? 2.928 12.600 -1.171 1.00 76.75 102 TRP A CA 1
ATOM 768 C C . TRP A 1 102 ? 2.641 13.083 -2.588 1.00 76.75 102 TRP A C 1
ATOM 770 O O . TRP A 1 102 ? 3.524 12.999 -3.437 1.00 76.75 102 TRP A O 1
ATOM 780 N N . ILE A 1 103 ? 1.448 13.616 -2.842 1.00 77.38 103 ILE A N 1
ATOM 781 C CA . ILE A 1 103 ? 1.071 14.128 -4.167 1.00 77.38 103 ILE A CA 1
ATOM 782 C C . ILE A 1 103 ? 1.838 15.419 -4.487 1.00 77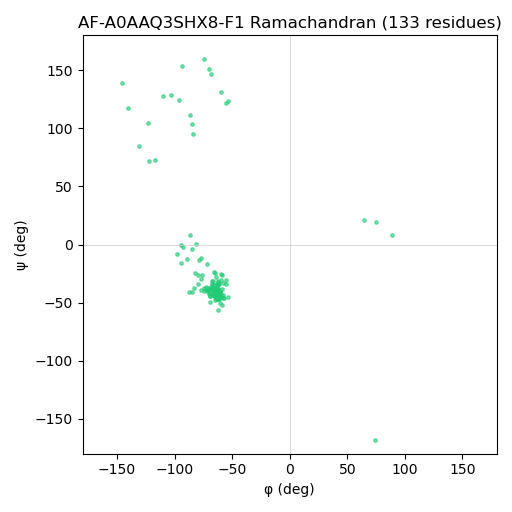.38 103 ILE A C 1
ATOM 784 O O . ILE A 1 103 ? 2.316 15.597 -5.604 1.00 77.38 103 ILE A O 1
ATOM 788 N N . PHE A 1 104 ? 1.987 16.308 -3.503 1.00 77.38 104 PHE A N 1
ATOM 789 C CA . PHE A 1 104 ? 2.689 17.588 -3.649 1.00 77.38 104 PHE A CA 1
ATOM 790 C C . PHE A 1 104 ? 4.169 17.524 -3.232 1.00 77.38 104 PHE A C 1
ATOM 792 O O . PHE A 1 104 ? 4.884 18.519 -3.311 1.00 77.38 104 PHE A O 1
ATOM 799 N N . GLY A 1 105 ? 4.667 16.369 -2.791 1.00 68.25 105 GLY A N 1
ATOM 800 C CA . GLY A 1 105 ? 6.034 16.228 -2.278 1.00 68.25 105 GLY A CA 1
ATOM 801 C C . GLY A 1 105 ? 7.088 16.534 -3.335 1.00 68.25 105 GLY A C 1
ATOM 802 O O . GLY A 1 105 ? 8.068 17.220 -3.051 1.00 68.25 105 GLY A O 1
ATOM 803 N N . GLU A 1 106 ? 6.836 16.130 -4.583 1.00 65.75 106 GLU A N 1
ATOM 804 C CA . GLU A 1 106 ? 7.722 16.428 -5.713 1.00 65.75 106 GLU A CA 1
ATOM 805 C C . GLU A 1 106 ? 7.780 17.927 -6.050 1.00 65.75 106 GLU A C 1
ATOM 807 O O . GLU A 1 106 ? 8.833 18.411 -6.458 1.00 65.75 106 GLU A O 1
ATOM 812 N N . THR A 1 107 ? 6.700 18.689 -5.835 1.00 69.50 107 THR A N 1
ATOM 813 C CA . THR A 1 107 ? 6.687 20.141 -6.099 1.00 69.50 107 THR A CA 1
ATOM 814 C C . THR A 1 107 ? 7.289 20.959 -4.956 1.00 69.50 107 THR A C 1
ATOM 816 O O . THR A 1 107 ? 7.784 22.060 -5.192 1.00 69.50 107 THR A O 1
ATOM 819 N N . ILE A 1 108 ? 7.281 20.423 -3.731 1.00 68.12 108 ILE A N 1
ATOM 820 C CA . ILE A 1 108 ? 7.790 21.080 -2.512 1.00 68.12 108 ILE A CA 1
ATOM 821 C C . ILE A 1 108 ? 9.226 20.610 -2.175 1.00 68.12 108 ILE A C 1
ATOM 823 O O . ILE A 1 108 ? 9.886 21.181 -1.310 1.00 68.12 108 ILE A O 1
ATOM 827 N N . GLY A 1 109 ? 9.754 19.596 -2.874 1.00 71.75 109 GLY A N 1
ATOM 828 C CA . GLY A 1 109 ? 11.086 19.029 -2.621 1.00 71.75 109 GLY A CA 1
ATOM 829 C C . GLY A 1 109 ? 11.155 18.146 -1.368 1.00 71.75 109 GLY A C 1
ATOM 830 O O . GLY A 1 109 ? 12.236 17.912 -0.827 1.00 71.75 109 GLY A O 1
ATOM 831 N N . VAL A 1 110 ? 10.008 17.660 -0.890 1.00 75.12 110 VAL A N 1
ATOM 832 C CA . VAL A 1 110 ? 9.892 16.802 0.295 1.00 75.12 110 VAL A CA 1
ATOM 833 C C . VAL A 1 110 ? 9.845 15.347 -0.153 1.00 75.12 110 VAL A C 1
ATOM 835 O O . VAL A 1 110 ? 8.988 14.955 -0.942 1.00 75.12 110 VAL A O 1
ATOM 838 N N . SER A 1 111 ? 10.759 14.521 0.362 1.00 76.25 111 SER A N 1
ATOM 839 C CA . SER A 1 111 ? 10.755 13.090 0.053 1.00 76.25 111 SER A CA 1
ATOM 840 C C . SER A 1 111 ? 9.563 12.386 0.706 1.00 76.25 111 SER A C 1
ATOM 842 O O . SER A 1 111 ? 9.097 12.762 1.785 1.00 76.25 111 SER A O 1
ATOM 844 N N . SER A 1 112 ? 9.099 11.306 0.078 1.00 73.19 112 SER A N 1
ATOM 845 C CA . SER A 1 112 ? 7.997 10.485 0.591 1.00 73.19 112 SER A CA 1
ATOM 846 C C . SER A 1 112 ? 8.242 9.961 2.010 1.00 73.19 112 SER A C 1
ATOM 848 O O . SER A 1 112 ? 7.297 9.807 2.781 1.00 73.19 112 SER A O 1
ATOM 850 N N . VAL A 1 113 ? 9.509 9.738 2.364 1.00 77.25 113 VAL A N 1
ATOM 851 C CA . VAL A 1 113 ? 9.938 9.311 3.699 1.00 77.25 113 VAL A CA 1
ATOM 852 C C . VAL A 1 113 ? 9.736 10.430 4.720 1.00 77.25 113 VAL A C 1
ATOM 854 O O . VAL A 1 113 ? 9.202 10.181 5.796 1.00 77.25 113 VAL A O 1
ATOM 857 N N . VAL A 1 114 ? 10.098 11.672 4.382 1.00 81.12 114 VAL A N 1
ATOM 858 C CA . VAL A 1 114 ? 9.929 12.826 5.280 1.00 81.12 114 VAL A CA 1
ATOM 859 C C . VAL A 1 114 ? 8.446 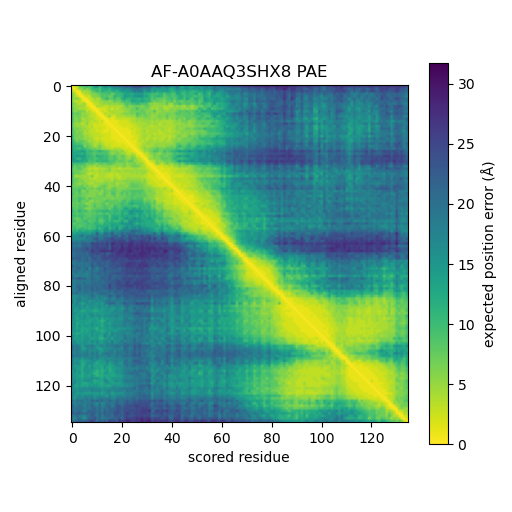13.114 5.521 1.00 81.12 114 VAL A C 1
ATOM 861 O O . VAL A 1 114 ? 8.056 13.340 6.663 1.00 81.12 114 VAL A O 1
ATOM 864 N N . ALA A 1 115 ? 7.602 13.019 4.489 1.00 82.56 115 ALA A N 1
ATOM 865 C CA . ALA A 1 115 ? 6.150 13.136 4.640 1.00 82.56 115 ALA A CA 1
ATOM 866 C C . ALA A 1 115 ? 5.579 12.090 5.619 1.00 82.56 115 ALA A C 1
ATOM 868 O O . ALA A 1 115 ? 4.789 12.432 6.501 1.00 82.56 115 ALA A O 1
ATOM 869 N N . ALA A 1 116 ? 6.034 10.836 5.517 1.00 79.44 116 ALA A N 1
ATOM 870 C CA . ALA A 1 116 ? 5.641 9.772 6.437 1.00 79.44 116 ALA A CA 1
ATOM 871 C C . ALA A 1 116 ? 6.129 10.033 7.874 1.00 79.44 116 ALA A C 1
ATOM 873 O O . ALA A 1 116 ? 5.367 9.846 8.820 1.00 79.44 116 ALA A O 1
ATOM 874 N N . MET A 1 117 ? 7.364 10.521 8.049 1.00 83.69 117 MET A N 1
ATOM 875 C CA . MET A 1 117 ? 7.903 10.866 9.373 1.00 83.69 117 MET A CA 1
ATOM 876 C C . MET A 1 117 ? 7.149 12.028 10.029 1.00 83.69 117 MET A C 1
ATOM 878 O O . MET A 1 117 ? 6.922 12.000 11.239 1.00 83.69 117 MET A O 1
ATOM 882 N N . ILE A 1 118 ? 6.725 13.026 9.249 1.00 84.81 118 ILE A N 1
ATOM 883 C CA . ILE A 1 118 ? 5.896 14.135 9.738 1.00 84.81 118 ILE A CA 1
ATOM 884 C C . ILE A 1 118 ? 4.530 13.610 10.191 1.00 84.81 118 ILE A C 1
ATOM 886 O O . ILE A 1 118 ? 4.110 13.912 11.307 1.00 84.81 118 ILE A O 1
ATOM 890 N N . GLY A 1 119 ? 3.869 12.783 9.375 1.00 83.50 119 GLY A N 1
ATOM 891 C CA . GLY A 1 119 ? 2.586 12.171 9.738 1.00 83.50 119 GLY A CA 1
ATOM 892 C C . GLY A 1 119 ? 2.680 11.335 11.018 1.00 83.50 119 GLY A C 1
ATOM 893 O O . GLY A 1 119 ? 1.878 11.509 11.933 1.00 83.50 119 GLY A O 1
ATOM 894 N N . LEU A 1 120 ? 3.716 10.500 11.133 1.00 82.94 120 LEU A N 1
ATOM 895 C CA . LEU A 1 120 ? 3.982 9.717 12.340 1.00 82.94 120 LEU A CA 1
ATOM 896 C C . LEU A 1 120 ? 4.210 10.608 13.570 1.00 82.94 120 LEU A C 1
ATOM 898 O O . LEU A 1 120 ? 3.644 10.355 14.631 1.00 82.94 120 LEU A O 1
ATOM 902 N N . SER A 1 121 ? 5.005 11.670 13.424 1.00 84.19 121 SER A N 1
ATOM 903 C CA . SER A 1 121 ? 5.290 12.600 14.523 1.00 84.19 121 SER A CA 1
ATOM 904 C C . SER A 1 121 ? 4.018 13.283 15.027 1.00 84.19 121 SER A C 1
ATOM 906 O O . SER A 1 121 ? 3.835 13.427 16.232 1.00 84.19 121 SER A O 1
ATOM 908 N N . ILE A 1 122 ? 3.113 13.661 14.118 1.00 82.94 122 ILE A N 1
ATOM 909 C CA . ILE A 1 122 ? 1.817 14.264 14.456 1.00 82.94 122 ILE A CA 1
ATOM 910 C C . ILE A 1 122 ? 0.932 13.267 15.219 1.00 82.94 122 ILE A C 1
ATOM 912 O O . ILE A 1 122 ? 0.355 13.634 16.241 1.00 82.94 122 ILE A O 1
ATOM 916 N N . LEU A 1 123 ? 0.861 12.008 14.775 1.00 82.12 123 LEU A N 1
ATOM 917 C CA . LEU A 1 123 ? 0.054 10.972 15.436 1.00 82.12 123 LEU A CA 1
ATOM 918 C C . LEU A 1 123 ? 0.550 10.641 16.850 1.00 82.12 123 LEU A C 1
ATOM 920 O O . LEU A 1 123 ? -0.270 10.457 17.752 1.00 82.12 123 LEU A O 1
ATOM 924 N N . LEU A 1 124 ? 1.872 10.606 17.046 1.00 82.44 124 LEU A N 1
ATOM 925 C CA . LEU A 1 124 ? 2.494 10.398 18.357 1.00 82.44 124 LEU A CA 1
ATOM 926 C C . LEU A 1 124 ? 2.275 11.602 19.286 1.00 82.44 124 LEU A C 1
ATOM 928 O O . LEU A 1 124 ? 1.911 11.429 20.445 1.00 82.44 124 LEU A O 1
ATOM 932 N N . LEU A 1 125 ? 2.448 12.833 18.785 1.00 82.06 125 LEU A N 1
ATOM 933 C CA . LEU A 1 125 ? 2.235 14.052 19.581 1.00 82.06 125 LEU A CA 1
ATOM 934 C C . LEU A 1 125 ? 0.774 14.238 20.002 1.00 82.06 125 LEU A C 1
ATOM 936 O O . LEU A 1 125 ? 0.508 14.747 21.089 1.00 82.06 125 LEU A O 1
ATOM 940 N N . LEU A 1 126 ? -0.171 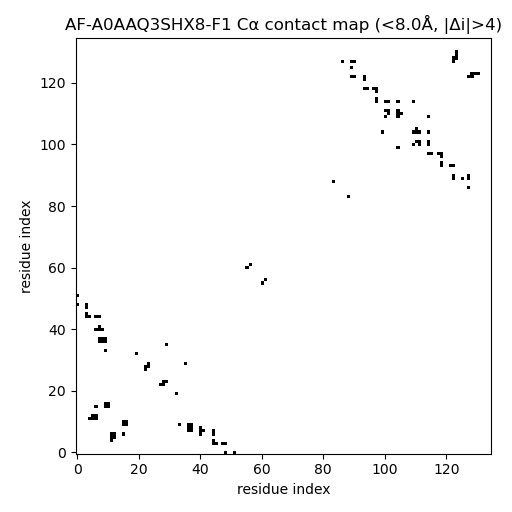13.833 19.152 1.00 78.81 126 LEU A N 1
ATOM 941 C CA . LEU A 1 126 ? -1.604 13.894 19.445 1.00 78.81 126 LEU A CA 1
ATOM 942 C C . LEU A 1 126 ? -2.089 12.720 20.312 1.00 78.81 126 LEU A C 1
ATOM 944 O O . LEU A 1 126 ? -3.276 12.668 20.633 1.00 78.81 126 LEU A O 1
ATOM 948 N N . GLY A 1 127 ? -1.193 11.805 20.710 1.00 71.31 127 GLY A N 1
ATOM 949 C CA . GLY A 1 127 ? -1.504 10.668 21.581 1.00 71.31 127 GLY A CA 1
ATOM 950 C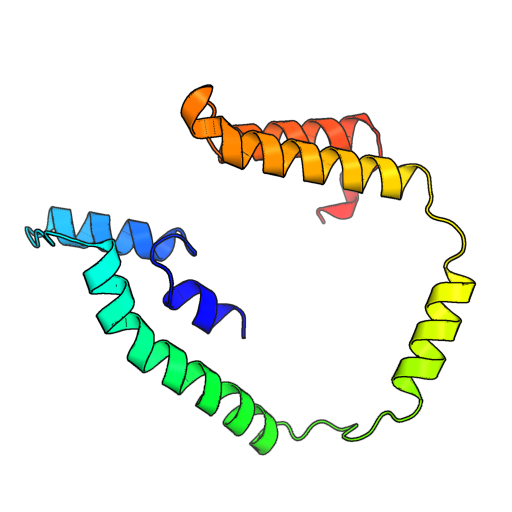 C . GLY A 1 127 ? -2.471 9.663 20.956 1.00 71.31 127 GLY A C 1
ATOM 951 O O . GLY A 1 127 ? -3.153 8.936 21.675 1.00 71.31 127 GLY A O 1
ATOM 952 N N . VAL A 1 128 ? -2.578 9.658 19.622 1.00 75.25 128 VAL A N 1
ATOM 953 C CA . VAL A 1 128 ? -3.410 8.698 18.882 1.00 75.25 128 VAL A CA 1
ATOM 954 C C . VAL A 1 128 ? -2.686 7.363 18.742 1.00 75.25 128 VAL A C 1
ATOM 956 O O . VAL A 1 128 ? -3.334 6.323 18.776 1.00 75.25 128 VAL A O 1
ATOM 959 N N . LEU A 1 129 ? -1.358 7.407 18.604 1.00 72.50 129 LEU A N 1
ATOM 960 C CA . LEU A 1 129 ? -0.478 6.245 18.669 1.00 72.50 129 LEU A CA 1
ATOM 961 C C . LEU A 1 129 ? 0.352 6.321 19.947 1.00 72.50 129 LEU A C 1
ATOM 963 O O . LEU A 1 129 ? 1.007 7.336 20.200 1.00 72.50 129 LEU A O 1
ATOM 967 N N . ASN A 1 130 ? 0.344 5.248 20.727 1.00 72.00 130 ASN A N 1
ATOM 968 C CA . ASN A 1 130 ? 1.265 5.063 21.837 1.00 72.00 130 ASN A CA 1
ATOM 969 C C . ASN A 1 130 ? 2.475 4.261 21.359 1.00 72.00 130 ASN A C 1
ATOM 971 O O . ASN A 1 130 ? 2.396 3.470 20.423 1.00 72.00 130 ASN A O 1
ATOM 975 N N . TRP A 1 131 ? 3.618 4.452 22.014 1.00 61.78 131 TRP A N 1
ATOM 976 C CA . TRP A 1 131 ? 4.828 3.684 21.701 1.00 61.78 131 TRP A CA 1
ATOM 977 C C . TRP A 1 131 ? 4.635 2.170 21.872 1.00 61.78 131 TRP A C 1
ATOM 979 O O . TRP A 1 131 ? 5.293 1.402 21.183 1.00 61.78 131 TRP A O 1
ATOM 989 N N . GLU A 1 132 ? 3.698 1.763 22.729 1.00 62.31 132 GLU A N 1
ATOM 990 C CA . GLU A 1 132 ? 3.312 0.365 22.949 1.00 62.31 132 GLU A CA 1
ATOM 991 C C . GLU A 1 132 ? 2.522 -0.241 21.775 1.00 62.31 132 GLU A C 1
ATOM 993 O O . GLU A 1 132 ? 2.460 -1.456 21.667 1.00 62.31 132 GLU A O 1
ATOM 998 N N . ASP A 1 133 ? 1.960 0.567 20.864 1.00 63.69 133 ASP A N 1
ATOM 999 C CA . ASP A 1 133 ? 1.253 0.059 19.673 1.00 63.69 133 ASP A CA 1
ATOM 1000 C C . ASP A 1 133 ? 2.222 -0.429 18.573 1.00 63.69 133 ASP A C 1
ATOM 1002 O O . ASP A 1 133 ? 1.797 -1.037 17.588 1.00 63.69 133 ASP A O 1
ATOM 1006 N N . PHE A 1 134 ? 3.520 -0.119 18.702 1.00 58.59 134 PHE A N 1
ATOM 1007 C CA . PHE A 1 134 ? 4.570 -0.547 17.770 1.00 58.59 134 PHE A CA 1
ATOM 1008 C C . PHE A 1 134 ? 5.210 -1.897 18.134 1.00 58.59 134 PHE A C 1
ATOM 1010 O O . PHE A 1 134 ? 5.945 -2.434 17.299 1.00 58.59 134 PHE A O 1
ATOM 1017 N N . GLU A 1 135 ? 4.967 -2.413 19.344 1.00 37.31 135 GLU A N 1
ATOM 1018 C CA . GLU A 1 135 ? 5.487 -3.696 19.856 1.00 37.31 135 GLU A CA 1
ATOM 1019 C C . GLU A 1 135 ? 4.484 -4.841 19.634 1.00 37.31 135 GLU A C 1
ATOM 1021 O O . GLU A 1 135 ? 4.932 -5.932 19.208 1.00 37.31 135 GLU A O 1
#

Radius of gyration: 21.24 Å; Cα contacts (8 Å, |Δi|>4): 72; chains: 1; bounding box: 52×48×46 Å

Organism: NCBI:txid547442

Sequence (135 aa):
ASGNSSALFLTAAAQNLLCLKLAEEIGVKIGNPWITWLKVASLPALVGLLVTPYLLYKIFPPEIKDTPDAPALAAQKLKNMGPVTRNEWIMIDTMLLAVSLWIFGETIGVSSVVAAMIGLSILLLLGVLNWEDFE

Secondary structure (DSSP, 8-state):
-HHHHHHHSTTS-HHHHHHHHHHHHTT---SSHHHHHHHHHHHHHHHHHHHHHHHHHHHS--S-S--TTHHHHHHHHHHHH-SPPHHHHHHHHHHHHHHHHHHSHHHHT--HHHHHHHHHHHHHHTTSS-GGGG-

pLDDT: mean 73.25, std 9.27, range [37.31, 86.44]

Foldseek 3Di:
DLVLVCQQFCPSDPVSVVVVVVCVVVPNDDPCSGVVSNVVSVVVSVVCVVVVVVVCCVVPVDPDPDDVCPVVVVVVVVVVVDDDDPLNVQLVVLVVQLVVCVVCVVVVVHDNVNSVVVSVVSNVVVVSDDPVVVD

Mean predicted aligned error: 13.86 Å

Solvent-accessible surface area (backbone atoms only — not comparable to full-atom values): 7792 Å² total; per-residue (Å²): 116,68,69,37,58,33,60,31,37,57,86,60,34,74,67,50,51,50,52,51,53,54,38,46,74,76,66,51,81,63,93,53,55,63,64,53,44,33,63,63,28,40,58,59,25,53,51,44,62,56,47,51,58,53,49,44,47,69,77,54,59,66,94,73,87,74,65,86,56,49,66,60,54,48,53,50,48,54,62,71,66,55,78,87,48,74,58,57,51,52,52,51,53,39,51,53,49,30,51,48,39,53,73,46,10,80,82,70,73,45,52,65,66,55,33,50,51,52,34,50,51,51,37,46,74,70,64,67,44,57,82,73,78,78,112